Protein AF-A0A1J3J6G8-F1 (afdb_monomer_lite)

Structure (mmCIF, N/CA/C/O backbone):
data_AF-A0A1J3J6G8-F1
#
_entry.id   AF-A0A1J3J6G8-F1
#
loop_
_atom_site.group_PDB
_atom_site.id
_atom_site.type_symbol
_atom_site.label_atom_id
_atom_site.label_alt_id
_atom_site.label_comp_id
_atom_site.label_asym_id
_atom_site.label_entity_id
_atom_site.label_seq_id
_atom_site.pdbx_PDB_ins_code
_atom_site.Cartn_x
_atom_site.Cartn_y
_atom_site.Cartn_z
_atom_site.occupancy
_atom_site.B_iso_or_equiv
_atom_site.auth_seq_id
_atom_site.auth_comp_id
_atom_site.auth_asym_id
_atom_site.auth_atom_id
_atom_site.pdbx_PDB_model_num
ATOM 1 N N . ASP A 1 1 ? -36.275 -14.619 29.023 1.00 81.44 1 ASP A N 1
ATOM 2 C CA . ASP A 1 1 ? -34.904 -14.501 29.578 1.00 81.44 1 ASP A CA 1
ATOM 3 C C . ASP A 1 1 ? -34.797 -13.723 30.881 1.00 81.44 1 ASP A C 1
ATOM 5 O O . ASP A 1 1 ? -34.803 -14.381 31.907 1.00 81.44 1 ASP A O 1
ATOM 9 N N . PHE A 1 2 ? -34.733 -12.381 30.929 1.00 87.38 2 PHE A N 1
ATOM 10 C CA . PHE A 1 2 ? -34.465 -11.675 32.206 1.00 87.38 2 PHE A CA 1
ATOM 11 C C . PHE A 1 2 ? -35.509 -11.966 33.304 1.00 87.38 2 PHE A C 1
ATOM 13 O O . PHE A 1 2 ? -35.155 -12.332 34.421 1.00 87.38 2 PHE A O 1
ATOM 20 N N . LEU A 1 3 ? -36.804 -11.858 32.987 1.00 86.19 3 LEU A N 1
ATOM 21 C CA . LEU A 1 3 ? -37.879 -12.125 33.954 1.00 86.19 3 LEU A CA 1
ATOM 22 C C . LEU A 1 3 ? -37.950 -13.604 34.367 1.00 86.19 3 LEU A C 1
ATOM 24 O O . LEU A 1 3 ? -38.272 -13.895 35.514 1.00 86.19 3 LEU A O 1
ATOM 28 N N . ASP A 1 4 ? -37.598 -14.526 33.467 1.00 90.12 4 ASP A N 1
ATOM 29 C CA . ASP A 1 4 ? -37.577 -15.966 33.755 1.00 90.12 4 ASP A CA 1
ATOM 30 C C . ASP A 1 4 ? -36.415 -16.334 34.687 1.00 90.12 4 ASP A C 1
ATOM 32 O O . ASP A 1 4 ? -36.600 -17.078 35.654 1.00 90.12 4 ASP A O 1
ATOM 36 N N . ILE A 1 5 ? -35.233 -15.752 34.451 1.00 94.00 5 ILE A N 1
ATOM 37 C CA . ILE A 1 5 ? -34.037 -15.907 35.296 1.00 94.00 5 ILE A CA 1
ATOM 38 C C . ILE A 1 5 ? -34.308 -15.387 36.714 1.00 94.00 5 ILE A C 1
ATOM 40 O O . ILE A 1 5 ? -33.881 -15.994 37.697 1.00 94.00 5 ILE A O 1
ATOM 44 N N . PHE A 1 6 ? -35.075 -14.301 36.829 1.00 92.31 6 PHE A N 1
ATOM 45 C CA . PHE A 1 6 ? -35.452 -13.693 38.105 1.00 92.31 6 PHE A CA 1
ATOM 46 C C . PHE A 1 6 ? -36.895 -14.008 38.523 1.00 92.31 6 PHE A C 1
ATOM 48 O O . PHE A 1 6 ? -37.497 -13.266 39.298 1.00 92.31 6 PHE A O 1
ATOM 55 N N . SER A 1 7 ? -37.440 -15.143 38.080 1.00 94.06 7 SER A N 1
ATOM 56 C CA . SER A 1 7 ? -38.821 -15.577 38.364 1.00 94.06 7 SER A CA 1
ATOM 57 C C . SER A 1 7 ? -39.138 -15.760 39.853 1.00 94.06 7 SER A C 1
ATOM 59 O O . SER A 1 7 ? -40.301 -15.717 40.245 1.00 94.06 7 SER A O 1
ATOM 61 N N . LYS A 1 8 ? -38.113 -15.924 40.701 1.00 95.06 8 LYS A N 1
ATOM 62 C CA . LYS A 1 8 ? -38.255 -16.001 42.166 1.00 95.06 8 LYS A CA 1
ATOM 63 C C . LYS A 1 8 ? -38.547 -14.652 42.836 1.00 95.06 8 LYS A C 1
ATOM 65 O O . LYS A 1 8 ? -38.949 -14.642 43.994 1.00 95.06 8 LYS A O 1
ATOM 70 N N . PHE A 1 9 ? -38.319 -13.542 42.138 1.00 93.31 9 PHE A N 1
ATOM 71 C CA . PHE A 1 9 ? -38.565 -12.191 42.635 1.00 93.31 9 PHE A CA 1
ATOM 72 C C . PHE A 1 9 ? -39.977 -11.726 42.274 1.00 93.31 9 PHE A C 1
ATOM 74 O O . PHE A 1 9 ? -40.529 -12.102 41.241 1.00 93.31 9 PHE A O 1
ATOM 81 N N . SER A 1 10 ? -40.557 -10.865 43.106 1.00 94.94 10 SER A N 1
ATOM 82 C CA . SER A 1 10 ? -41.831 -10.214 42.806 1.00 94.94 10 SER A CA 1
ATOM 83 C C . SER A 1 10 ? -41.711 -9.286 41.593 1.00 94.94 10 SER A C 1
ATOM 85 O O . SER A 1 10 ? -40.635 -8.783 41.268 1.00 94.94 10 SER A O 1
ATOM 87 N N . GLY A 1 11 ? -42.833 -8.975 40.938 1.00 91.94 11 GLY A N 1
ATOM 88 C CA . GLY A 1 11 ? -42.822 -8.091 39.765 1.00 91.94 11 GLY A CA 1
ATOM 89 C C . GLY A 1 11 ? -42.249 -6.689 40.039 1.00 91.94 11 GLY A C 1
ATOM 90 O O . GLY A 1 11 ? -41.687 -6.065 39.139 1.00 91.94 11 GLY A O 1
ATOM 91 N N . ALA A 1 12 ? -42.351 -6.189 41.276 1.00 94.00 12 ALA A N 1
ATOM 92 C CA . ALA A 1 12 ? -41.743 -4.917 41.674 1.00 94.00 12 ALA A CA 1
ATOM 93 C C . ALA A 1 12 ? -40.212 -5.022 41.781 1.00 94.00 12 ALA A C 1
ATOM 95 O O . ALA A 1 12 ? -39.497 -4.158 41.269 1.00 94.00 12 ALA A O 1
ATOM 96 N N . GLU A 1 13 ? -39.708 -6.102 42.381 1.00 95.31 13 GLU A N 1
ATOM 97 C CA . GLU A 1 13 ? -38.273 -6.384 42.480 1.00 95.31 13 GLU A CA 1
ATOM 98 C C . GLU A 1 13 ? -37.661 -6.642 41.102 1.00 95.31 13 GLU A C 1
ATOM 100 O O . GLU A 1 13 ? -36.614 -6.084 40.791 1.00 95.31 13 GLU A O 1
ATOM 105 N N . GLN A 1 14 ? -38.342 -7.394 40.233 1.00 94.88 14 GLN A N 1
ATOM 106 C CA . GLN A 1 14 ? -37.900 -7.633 38.856 1.00 94.88 14 GLN A CA 1
ATOM 107 C C . GLN A 1 14 ? -37.755 -6.329 38.061 1.00 94.88 14 GLN A C 1
ATOM 109 O O . GLN A 1 14 ? -36.768 -6.153 37.346 1.00 94.88 14 GLN A O 1
ATOM 114 N N . LYS A 1 15 ? -38.695 -5.382 38.206 1.00 93.25 15 LYS A N 1
ATOM 115 C CA . LYS A 1 15 ? -38.595 -4.056 37.570 1.00 93.25 15 LYS A CA 1
ATOM 116 C C . LYS A 1 15 ? -37.401 -3.259 38.085 1.00 93.25 15 LYS A C 1
ATOM 118 O O . LYS A 1 15 ? -36.697 -2.638 37.289 1.00 93.25 15 LYS A O 1
ATOM 123 N N . LEU A 1 16 ? -37.167 -3.272 39.399 1.00 95.44 16 LEU A N 1
ATOM 124 C CA . LEU A 1 16 ? -36.011 -2.603 39.991 1.00 95.44 16 LEU A CA 1
ATOM 125 C C . LEU A 1 16 ? -34.704 -3.224 39.482 1.00 95.44 16 LEU A C 1
ATOM 127 O O . LEU A 1 16 ? -33.804 -2.497 39.065 1.00 95.44 16 LEU A O 1
ATOM 131 N N . LEU A 1 17 ? -34.633 -4.556 39.451 1.00 95.44 17 LEU A N 1
ATOM 132 C CA . LEU A 1 17 ? -33.472 -5.303 38.981 1.00 95.44 17 LEU A CA 1
ATOM 133 C C . LEU A 1 17 ? -33.187 -5.034 37.502 1.00 95.44 17 LEU A C 1
ATOM 135 O O . LEU A 1 17 ? -32.038 -4.829 37.132 1.00 95.44 17 LEU A O 1
ATOM 139 N N . TYR A 1 18 ? -34.224 -4.978 36.664 1.00 94.81 18 TYR A N 1
ATOM 140 C CA . TYR A 1 18 ? -34.084 -4.677 35.240 1.00 94.81 18 TYR A CA 1
ATOM 141 C C . TYR A 1 18 ? -33.546 -3.264 35.005 1.00 94.81 18 TYR A C 1
ATOM 143 O O . TYR A 1 18 ? -32.665 -3.059 34.168 1.00 94.81 18 TYR A O 1
ATOM 151 N N . ARG A 1 19 ? -34.023 -2.283 35.781 1.00 95.56 19 ARG A N 1
ATOM 152 C CA . ARG A 1 19 ? -33.489 -0.917 35.735 1.00 95.56 19 ARG A CA 1
ATOM 153 C C . ARG A 1 19 ? -32.013 -0.887 36.132 1.00 95.56 19 ARG A C 1
ATOM 155 O O . ARG A 1 19 ? -31.224 -0.221 35.472 1.00 95.56 19 ARG A O 1
ATOM 162 N N . LEU A 1 20 ? -31.648 -1.619 37.183 1.00 96.12 20 LEU A N 1
ATOM 163 C CA . LEU A 1 20 ? -30.273 -1.693 37.673 1.00 96.12 20 LEU A CA 1
ATOM 164 C C . LEU A 1 20 ? -29.354 -2.381 36.656 1.00 96.12 20 LEU A C 1
ATOM 166 O O . LEU A 1 20 ? -28.293 -1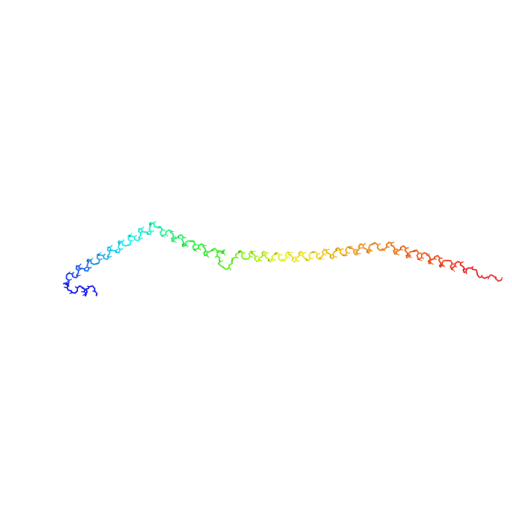.858 36.341 1.00 96.12 20 LEU A O 1
ATOM 170 N N . TYR A 1 21 ? -29.803 -3.497 36.082 1.00 94.88 21 TYR A N 1
ATOM 171 C CA . TYR A 1 21 ? -29.123 -4.195 34.994 1.00 94.88 21 TYR A CA 1
ATOM 172 C C . TYR A 1 21 ? -28.886 -3.269 33.801 1.00 94.88 21 TYR A C 1
ATOM 174 O O . TYR A 1 21 ? -27.754 -3.126 33.354 1.00 94.88 21 TYR A O 1
ATOM 182 N N . THR A 1 22 ? -29.928 -2.577 33.340 1.00 95.69 22 THR A N 1
ATOM 183 C CA . THR A 1 22 ? -29.816 -1.634 32.220 1.00 95.69 22 THR A CA 1
ATOM 184 C C . THR A 1 22 ? -28.806 -0.532 32.532 1.00 95.69 22 THR A C 1
ATOM 186 O O . THR A 1 22 ? -27.964 -0.224 31.697 1.00 95.69 22 THR A O 1
ATOM 189 N N . GLN A 1 23 ? -28.832 0.016 33.750 1.00 97.50 23 GLN A N 1
ATOM 190 C CA . GLN A 1 23 ? -27.866 1.029 34.172 1.00 97.50 23 GLN A CA 1
ATOM 191 C C . GLN A 1 23 ? -26.427 0.503 34.148 1.00 97.50 23 GLN A C 1
ATOM 193 O O . GLN A 1 23 ? -25.529 1.205 33.693 1.00 97.50 23 GLN A O 1
ATOM 198 N N . VAL A 1 24 ? -26.202 -0.723 34.627 1.00 97.19 24 VAL A N 1
ATOM 199 C CA . VAL A 1 24 ? -24.878 -1.359 34.605 1.00 97.19 24 VAL A CA 1
ATOM 200 C C . VAL A 1 24 ? -24.397 -1.548 33.172 1.00 97.19 24 VAL A C 1
ATOM 202 O O . VAL A 1 24 ? -23.259 -1.202 32.875 1.00 97.19 24 VAL A O 1
ATOM 205 N N . ILE A 1 25 ? -25.258 -2.045 32.283 1.00 97.19 25 ILE A N 1
ATOM 206 C CA . ILE A 1 25 ? -24.921 -2.256 30.872 1.00 97.19 25 ILE A CA 1
ATOM 207 C C . ILE A 1 25 ? -24.566 -0.934 30.189 1.00 97.19 25 ILE A C 1
ATOM 209 O O . ILE A 1 25 ? -23.527 -0.853 29.544 1.00 97.19 25 ILE A O 1
ATOM 213 N N . VAL A 1 26 ? -25.374 0.112 30.379 1.00 97.81 26 VAL A N 1
ATOM 214 C CA . VAL A 1 26 ? -25.099 1.442 29.809 1.00 97.81 26 VAL A CA 1
ATOM 215 C C . VAL A 1 26 ? -23.768 1.994 30.317 1.00 97.81 26 VAL A C 1
ATOM 217 O O . VAL A 1 26 ? -22.948 2.434 29.519 1.00 97.81 26 VAL A O 1
ATOM 220 N N . ASN A 1 27 ? -23.515 1.924 31.626 1.00 97.81 27 ASN A N 1
ATOM 221 C CA . ASN A 1 27 ? -22.266 2.423 32.201 1.00 97.81 27 ASN A CA 1
ATOM 222 C C . ASN A 1 27 ? -21.043 1.633 31.706 1.00 97.81 27 ASN A C 1
ATOM 224 O O . ASN A 1 27 ? -19.989 2.221 31.474 1.00 97.81 27 ASN A O 1
ATOM 228 N N . LEU A 1 28 ? -21.176 0.312 31.554 1.00 98.06 28 LEU A N 1
ATOM 229 C CA . LEU A 1 28 ? -20.111 -0.545 31.039 1.00 98.06 28 LEU A CA 1
ATOM 230 C C . LEU A 1 28 ? -19.790 -0.208 29.580 1.00 98.06 28 LEU A C 1
ATOM 232 O O . LEU A 1 28 ? -18.618 -0.070 29.247 1.00 98.06 28 LEU A O 1
ATOM 236 N N . HIS A 1 29 ? -20.815 -0.043 28.736 1.00 97.94 29 HIS A N 1
ATOM 237 C CA . HIS A 1 29 ? -20.631 0.367 27.344 1.00 97.94 29 HIS A CA 1
ATOM 238 C C . HIS A 1 29 ? -19.944 1.722 27.246 1.00 97.94 29 HIS A C 1
ATOM 240 O O . HIS A 1 29 ? -18.948 1.823 26.541 1.00 97.94 29 HIS A O 1
ATOM 246 N N . GLN A 1 30 ? -20.406 2.713 28.013 1.00 98.06 30 GLN A N 1
ATOM 247 C CA . GLN A 1 30 ? -19.781 4.034 28.020 1.00 98.06 30 GLN A CA 1
ATOM 248 C C . GLN A 1 30 ? -18.311 3.960 28.438 1.00 98.06 30 GLN A C 1
ATOM 250 O O . GLN A 1 30 ? -17.457 4.544 27.791 1.00 98.06 30 GLN A O 1
ATOM 255 N N . THR A 1 31 ? -18.003 3.197 29.490 1.00 98.06 31 THR A N 1
ATOM 256 C CA . THR A 1 31 ? -16.621 3.061 29.977 1.00 98.06 31 THR A CA 1
ATOM 257 C C . THR A 1 31 ? -15.721 2.407 28.927 1.00 98.06 31 THR A C 1
ATOM 259 O O . THR A 1 31 ? -14.582 2.826 28.750 1.00 98.06 31 THR A O 1
ATOM 262 N N . LEU A 1 32 ? -16.228 1.387 28.229 1.00 98.12 32 LEU A N 1
ATOM 263 C CA . LEU A 1 32 ? -15.490 0.703 27.171 1.00 98.12 32 LEU A CA 1
ATOM 264 C C . LEU A 1 32 ? -15.260 1.625 25.969 1.00 98.12 32 LEU A C 1
ATOM 266 O O . LEU A 1 32 ? -14.150 1.658 25.449 1.00 98.12 32 LEU A O 1
ATOM 270 N N . GLU A 1 33 ? -16.284 2.368 25.543 1.00 98.25 33 GLU A N 1
ATOM 271 C CA . GLU A 1 33 ? -16.168 3.361 24.468 1.00 98.25 33 GLU A CA 1
ATOM 272 C C . GLU A 1 33 ? -15.148 4.445 24.826 1.00 98.25 33 GLU A C 1
ATOM 274 O O . GLU A 1 33 ? -14.246 4.704 24.035 1.00 98.25 33 GLU A O 1
ATOM 279 N N . ASP A 1 34 ? -15.214 4.997 26.040 1.00 98.31 34 ASP A N 1
ATOM 280 C CA . ASP A 1 34 ? -14.281 6.025 26.507 1.00 98.31 34 ASP A CA 1
ATOM 281 C C . ASP A 1 34 ? -12.826 5.511 26.531 1.00 98.31 34 ASP A C 1
ATOM 283 O O . ASP A 1 34 ? -11.904 6.217 26.119 1.00 98.31 34 ASP A O 1
ATOM 287 N N . GLU A 1 35 ? -12.598 4.275 26.996 1.00 98.19 35 GLU A N 1
ATOM 288 C CA . GLU A 1 35 ? -11.264 3.657 27.027 1.00 98.19 35 GLU A CA 1
ATOM 289 C C . GLU A 1 35 ? -10.743 3.348 25.615 1.00 98.19 35 GLU A C 1
ATOM 291 O O . GLU A 1 35 ? -9.570 3.592 25.316 1.00 98.19 35 GLU A O 1
ATOM 296 N N . PHE A 1 36 ? -11.610 2.853 24.730 1.00 98.12 36 PHE A N 1
ATOM 297 C CA . PHE A 1 36 ? -11.265 2.589 23.336 1.00 98.12 36 PHE A CA 1
ATOM 298 C C . PHE A 1 36 ? -10.913 3.877 22.585 1.00 98.12 36 PHE A C 1
ATOM 300 O O . PHE A 1 36 ? -9.891 3.925 21.895 1.00 98.12 36 PHE A O 1
ATOM 307 N N . ASP A 1 37 ? -11.710 4.933 22.751 1.00 98.00 37 ASP A N 1
ATOM 308 C CA . ASP A 1 37 ? -11.457 6.238 22.144 1.00 98.00 37 ASP A CA 1
ATOM 309 C C . ASP A 1 37 ? -10.156 6.850 22.670 1.00 98.00 37 ASP A C 1
ATOM 311 O O . ASP A 1 37 ? -9.363 7.375 21.883 1.00 98.00 37 ASP A O 1
ATOM 315 N N . ALA A 1 38 ? -9.885 6.733 23.974 1.00 98.38 38 ALA A N 1
ATOM 316 C CA . ALA A 1 38 ? -8.628 7.186 24.563 1.00 98.38 38 ALA A CA 1
ATOM 317 C C . ALA A 1 38 ? -7.417 6.470 23.941 1.00 98.38 38 ALA A C 1
ATOM 319 O O . ALA A 1 38 ? -6.452 7.133 23.558 1.00 98.38 38 ALA A O 1
ATOM 320 N N . GLN A 1 39 ? -7.483 5.145 23.759 1.00 98.06 39 GLN A N 1
ATOM 321 C CA . GLN A 1 39 ? -6.425 4.398 23.071 1.00 98.06 39 GLN A CA 1
ATOM 322 C C . GLN A 1 39 ? -6.298 4.813 21.601 1.00 98.06 39 GLN A C 1
ATOM 324 O O . GLN A 1 39 ? -5.191 5.036 21.112 1.00 98.06 39 GLN A O 1
ATOM 329 N N . CYS A 1 40 ? -7.412 4.970 20.883 1.00 98.31 40 CYS A N 1
ATOM 330 C CA . CYS A 1 40 ? -7.383 5.403 19.487 1.00 98.31 40 CYS A CA 1
ATOM 331 C C . CYS A 1 40 ? -6.733 6.783 19.323 1.00 98.31 40 CYS A C 1
ATOM 333 O O . CYS A 1 40 ? -5.997 7.004 18.357 1.00 98.31 40 CYS A O 1
ATOM 335 N N . GLN A 1 41 ? -6.965 7.695 20.271 1.00 97.75 41 GLN A N 1
ATOM 336 C CA . GLN A 1 41 ? -6.322 9.007 20.312 1.00 97.75 41 GLN A CA 1
ATOM 337 C C . GLN A 1 41 ? -4.836 8.912 20.682 1.00 97.75 41 GLN A C 1
ATOM 339 O O . GLN A 1 41 ? -4.013 9.530 20.005 1.00 97.75 41 GLN A O 1
ATOM 344 N N . GLU A 1 42 ? -4.480 8.125 21.703 1.00 98.06 42 GLU A N 1
ATOM 345 C CA . GLU A 1 42 ? -3.092 7.911 22.142 1.00 98.06 42 GLU A CA 1
ATOM 346 C C . GLU A 1 42 ? -2.220 7.369 21.003 1.00 98.06 42 GLU A C 1
ATOM 348 O O . GLU A 1 42 ? -1.135 7.889 20.738 1.00 98.06 42 GLU A O 1
ATOM 353 N N . PHE A 1 43 ? -2.723 6.368 20.281 1.00 97.19 43 PHE A N 1
ATOM 354 C CA . PHE A 1 43 ? -2.014 5.741 19.167 1.00 97.19 43 PHE A CA 1
ATOM 355 C C . PHE A 1 43 ? -2.228 6.445 17.824 1.00 97.19 43 PHE A C 1
ATOM 357 O O . PHE A 1 43 ? -1.712 5.977 16.811 1.00 97.19 43 PHE A O 1
ATOM 364 N N . GLN A 1 44 ? -2.972 7.554 17.798 1.00 97.81 44 GLN A N 1
ATOM 365 C CA . GLN A 1 44 ? -3.325 8.288 16.579 1.00 97.81 44 GLN A CA 1
ATOM 366 C C . GLN A 1 44 ? -3.855 7.379 15.460 1.00 97.81 44 GLN A C 1
ATOM 368 O O . GLN A 1 44 ? -3.499 7.529 14.290 1.00 97.81 44 GLN A O 1
ATOM 373 N N . VAL A 1 45 ? -4.728 6.434 15.818 1.00 98.19 45 VAL A N 1
ATOM 374 C CA . VAL A 1 45 ? -5.262 5.427 14.891 1.00 98.19 45 VAL A CA 1
ATOM 375 C C . VAL A 1 45 ? -5.958 6.090 13.705 1.00 98.19 45 VAL A C 1
ATOM 377 O O . VAL A 1 45 ? -5.688 5.710 12.573 1.00 98.19 45 VAL A O 1
ATOM 380 N N . GLY A 1 46 ? -6.781 7.119 13.947 1.00 97.81 46 GLY A N 1
ATOM 381 C CA . GLY A 1 46 ? -7.460 7.877 12.887 1.00 97.81 46 GLY A CA 1
ATOM 382 C C . GLY A 1 46 ? -6.483 8.456 11.854 1.00 97.81 46 GLY A C 1
ATOM 383 O O . GLY A 1 46 ? -6.491 8.000 10.716 1.00 97.81 46 GLY A O 1
ATOM 384 N N . PRO A 1 47 ? -5.566 9.363 12.247 1.00 98.00 47 PRO A N 1
ATOM 385 C CA . PRO A 1 47 ? -4.575 9.927 11.328 1.00 98.00 47 PRO A CA 1
ATOM 386 C C . PRO A 1 47 ? -3.710 8.890 10.600 1.00 98.00 47 PRO A C 1
ATOM 388 O O . PRO A 1 47 ? -3.341 9.095 9.444 1.00 98.00 47 PRO A O 1
ATOM 391 N N . ILE A 1 48 ? -3.361 7.779 11.262 1.00 98.31 48 ILE A N 1
ATOM 392 C CA . ILE A 1 48 ? -2.607 6.692 10.626 1.00 98.31 48 ILE A CA 1
ATOM 393 C C . ILE A 1 48 ? -3.455 6.014 9.550 1.00 98.31 48 ILE A C 1
ATOM 395 O O . ILE A 1 48 ? -2.954 5.800 8.448 1.00 98.31 48 ILE A O 1
ATOM 399 N N . LEU A 1 49 ? -4.715 5.687 9.844 1.00 98.38 49 LEU A N 1
ATOM 400 C CA . LEU A 1 49 ? -5.621 5.073 8.875 1.00 98.38 49 LEU A CA 1
ATOM 401 C C . LEU A 1 49 ? -5.899 6.011 7.697 1.00 98.38 49 LEU A C 1
ATOM 403 O O . LEU A 1 49 ? -5.771 5.563 6.561 1.00 98.38 49 LEU A O 1
ATOM 407 N N . ASP A 1 50 ? -6.132 7.302 7.947 1.00 98.25 50 ASP A N 1
ATOM 408 C CA . ASP A 1 50 ? -6.280 8.321 6.898 1.00 98.25 50 ASP A CA 1
ATOM 409 C C . ASP A 1 50 ? -5.036 8.364 5.997 1.00 98.25 50 ASP A C 1
ATOM 411 O O . ASP A 1 50 ? -5.120 8.451 4.770 1.00 98.25 50 ASP A O 1
ATOM 415 N N . LYS A 1 51 ? -3.840 8.268 6.597 1.00 97.88 51 LYS A N 1
ATOM 416 C CA . LYS A 1 51 ? -2.591 8.271 5.833 1.00 97.88 51 LYS A CA 1
ATOM 417 C C . LYS A 1 51 ? -2.406 6.994 5.021 1.00 97.88 51 LYS A C 1
ATOM 419 O O . LYS A 1 51 ? -1.907 7.064 3.900 1.00 97.88 51 LYS A O 1
ATOM 424 N N . VAL A 1 52 ? -2.767 5.842 5.581 1.00 97.81 52 VAL A N 1
ATOM 425 C CA . VAL A 1 52 ? -2.729 4.559 4.871 1.00 97.81 52 VAL A CA 1
ATOM 426 C C . VAL A 1 52 ? -3.693 4.587 3.689 1.00 97.81 52 VAL A C 1
ATOM 428 O O . VAL A 1 52 ? -3.286 4.212 2.594 1.00 97.81 52 VAL A O 1
ATOM 431 N N . GLU A 1 53 ? -4.917 5.078 3.879 1.00 97.31 53 GLU A N 1
ATOM 432 C CA . GLU A 1 53 ? -5.905 5.238 2.810 1.00 97.31 53 GLU A CA 1
ATOM 433 C C . GLU A 1 53 ? -5.363 6.132 1.689 1.00 97.31 53 GLU A C 1
ATOM 435 O O . GLU A 1 53 ? -5.301 5.694 0.540 1.00 97.31 53 GLU A O 1
ATOM 440 N N . GLN A 1 54 ? -4.825 7.310 2.029 1.00 97.31 54 GLN A N 1
ATOM 441 C CA . GLN A 1 54 ? -4.190 8.203 1.057 1.00 97.31 54 GLN A CA 1
ATOM 442 C C . GLN A 1 54 ? -3.064 7.507 0.272 1.00 97.31 54 GLN A C 1
ATOM 444 O O . GLN A 1 54 ? -2.984 7.634 -0.947 1.00 97.31 54 GLN A O 1
ATOM 449 N N . LEU A 1 55 ? -2.172 6.783 0.954 1.00 94.94 55 LEU A N 1
ATOM 450 C CA . LEU A 1 55 ? -1.049 6.105 0.301 1.00 94.94 55 LEU A CA 1
ATOM 451 C C . LEU A 1 55 ? -1.519 4.991 -0.639 1.00 94.94 55 LEU A C 1
ATOM 453 O O . LEU A 1 55 ? -0.931 4.808 -1.702 1.00 94.94 55 LEU A O 1
ATOM 457 N N . VAL A 1 56 ? -2.563 4.252 -0.259 1.00 93.06 56 VAL A N 1
ATOM 458 C CA . VAL A 1 56 ? -3.157 3.207 -1.104 1.00 93.06 56 VAL A CA 1
ATOM 459 C C . VAL A 1 56 ? -3.802 3.821 -2.345 1.00 93.06 56 VAL A C 1
ATOM 461 O O . VAL A 1 56 ? -3.608 3.310 -3.449 1.00 93.06 56 VAL A O 1
ATOM 464 N N . GLU A 1 57 ? -4.519 4.934 -2.196 1.00 93.50 57 GLU A N 1
ATOM 465 C CA . GLU A 1 57 ? -5.088 5.668 -3.328 1.00 93.50 57 GLU A CA 1
ATOM 466 C C . GLU A 1 57 ? -3.997 6.193 -4.270 1.00 93.50 57 GLU A C 1
ATOM 468 O O . GLU A 1 57 ? -4.044 5.920 -5.470 1.00 93.50 57 GLU A O 1
ATOM 473 N N . GLU A 1 58 ? -2.979 6.879 -3.742 1.00 91.50 58 GLU A N 1
ATOM 474 C CA . GLU A 1 58 ? -1.840 7.386 -4.521 1.00 91.50 58 GLU A CA 1
ATOM 475 C C . GLU A 1 58 ? -1.132 6.258 -5.281 1.00 91.50 58 GLU A C 1
ATOM 477 O O . GLU A 1 58 ? -0.863 6.377 -6.476 1.00 91.50 58 GLU A O 1
ATOM 482 N N . GLN A 1 59 ? -0.889 5.136 -4.604 1.00 86.94 59 GLN A N 1
ATOM 483 C CA . GLN A 1 59 ? -0.272 3.952 -5.189 1.00 86.94 59 GLN A CA 1
ATOM 484 C C . GLN A 1 59 ? -1.125 3.348 -6.311 1.00 86.94 59 GLN A C 1
ATOM 486 O O . GLN A 1 59 ? -0.585 2.929 -7.330 1.00 86.94 59 GLN A O 1
ATOM 491 N N . SER A 1 60 ? -2.451 3.324 -6.159 1.00 84.56 60 SER A N 1
ATOM 492 C CA . SER A 1 60 ? -3.357 2.803 -7.191 1.00 84.56 60 SER A CA 1
ATOM 493 C C . SER A 1 60 ? -3.353 3.636 -8.479 1.00 84.56 60 SER A C 1
ATOM 495 O O . SER A 1 60 ? -3.664 3.120 -9.555 1.00 84.56 60 SER A O 1
ATOM 497 N N . LEU A 1 61 ? -2.993 4.918 -8.372 1.00 86.19 61 LEU A N 1
ATOM 498 C CA . LEU A 1 61 ? -2.892 5.850 -9.490 1.00 86.19 61 LEU A CA 1
ATOM 499 C C . LEU A 1 61 ? -1.491 5.888 -10.112 1.00 86.19 61 LEU A C 1
ATOM 501 O O . LEU A 1 61 ? -1.348 6.440 -11.204 1.00 86.19 61 LEU A O 1
ATOM 505 N N . ASP A 1 62 ? -0.473 5.327 -9.453 1.00 81.44 62 ASP A N 1
ATOM 506 C CA . ASP A 1 62 ? 0.898 5.310 -9.957 1.00 81.44 62 ASP A CA 1
ATOM 507 C C . ASP A 1 62 ? 1.040 4.296 -11.113 1.00 81.44 62 ASP A C 1
ATOM 509 O O . ASP A 1 62 ? 1.010 3.082 -10.893 1.00 81.44 62 ASP A O 1
ATOM 513 N N . PRO A 1 63 ? 1.256 4.754 -12.363 1.00 71.94 63 PRO A N 1
ATOM 514 C CA . PRO A 1 63 ? 1.398 3.869 -13.518 1.00 71.94 63 PRO A CA 1
ATOM 515 C C . PRO A 1 63 ? 2.653 2.989 -13.456 1.00 71.94 63 PRO A C 1
ATOM 517 O O . PRO A 1 63 ? 2.749 2.004 -14.190 1.00 71.94 63 PRO A O 1
ATOM 520 N N . LEU A 1 64 ? 3.639 3.371 -12.636 1.00 71.25 64 LEU A N 1
ATOM 521 C CA . LEU A 1 64 ? 4.874 2.620 -12.414 1.00 71.25 64 LEU A CA 1
ATOM 522 C C . LEU A 1 64 ? 4.702 1.565 -11.320 1.00 71.25 64 LEU A C 1
ATOM 524 O O . LEU A 1 64 ? 5.446 0.583 -11.294 1.00 71.25 64 LEU A O 1
ATOM 528 N N . PHE A 1 65 ? 3.696 1.729 -10.462 1.00 68.88 65 PHE A N 1
ATOM 529 C CA . PHE A 1 65 ? 3.328 0.775 -9.431 1.00 68.88 65 PHE A CA 1
ATOM 530 C C . PHE A 1 65 ? 2.412 -0.306 -10.017 1.00 68.88 65 PHE A C 1
ATOM 532 O O . PHE A 1 65 ? 1.227 -0.418 -9.719 1.00 68.88 65 PHE A O 1
ATOM 539 N N . SER A 1 66 ? 2.960 -1.124 -10.914 1.00 64.00 66 SER A N 1
ATOM 540 C CA . 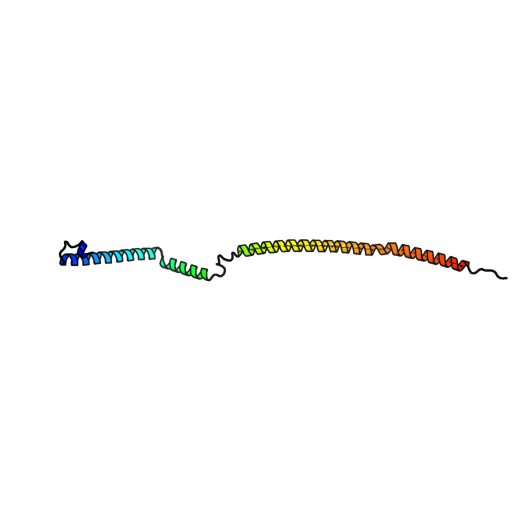SER A 1 66 ? 2.295 -2.353 -11.340 1.00 64.00 66 SER A CA 1
ATOM 541 C C . SER A 1 66 ? 3.231 -3.537 -11.141 1.00 64.00 66 SER A C 1
ATOM 543 O O . SER A 1 66 ? 4.328 -3.562 -11.699 1.00 64.00 66 SER A O 1
ATOM 545 N N . ASP A 1 67 ? 2.752 -4.576 -10.452 1.00 61.25 67 ASP A N 1
ATOM 546 C CA . ASP A 1 67 ? 3.396 -5.903 -10.409 1.00 61.25 67 ASP A CA 1
ATOM 547 C C . ASP A 1 67 ? 3.602 -6.508 -11.813 1.00 61.25 67 ASP A C 1
ATOM 549 O O . ASP A 1 67 ? 4.301 -7.504 -11.989 1.00 61.25 67 ASP A O 1
ATOM 553 N N . LYS A 1 68 ? 2.966 -5.930 -12.840 1.00 58.28 68 LYS A N 1
ATOM 554 C CA . LYS A 1 68 ? 2.934 -6.451 -14.208 1.00 58.28 68 LYS A CA 1
ATOM 555 C C . LYS A 1 68 ? 4.138 -6.081 -15.058 1.00 58.28 68 LYS A C 1
ATOM 557 O O . LYS A 1 68 ? 4.346 -6.735 -16.077 1.00 58.28 68 LYS A O 1
ATOM 562 N N . THR A 1 69 ? 4.907 -5.059 -14.690 1.00 61.19 69 THR A N 1
ATOM 563 C CA . THR A 1 69 ? 6.017 -4.615 -15.535 1.00 61.19 69 THR A CA 1
ATOM 564 C C . THR A 1 69 ? 7.186 -4.165 -14.682 1.00 61.19 69 THR A C 1
ATOM 566 O O . THR A 1 69 ? 7.375 -2.976 -14.441 1.00 61.19 69 THR A O 1
ATOM 569 N N . ASN A 1 70 ? 7.991 -5.124 -14.226 1.00 72.06 70 ASN A N 1
ATOM 570 C CA . ASN A 1 70 ? 9.272 -4.819 -13.613 1.00 72.06 70 ASN A CA 1
ATOM 571 C C . ASN A 1 70 ? 10.149 -4.104 -14.653 1.00 72.06 70 ASN A C 1
ATOM 573 O O . ASN A 1 70 ? 10.742 -4.720 -15.539 1.00 72.06 70 ASN A O 1
ATOM 577 N N . VAL A 1 71 ? 10.199 -2.775 -14.568 1.00 73.88 71 VAL A N 1
ATOM 578 C CA . VAL A 1 71 ? 10.985 -1.911 -15.460 1.00 73.88 71 VAL A CA 1
ATOM 579 C C . VAL A 1 71 ? 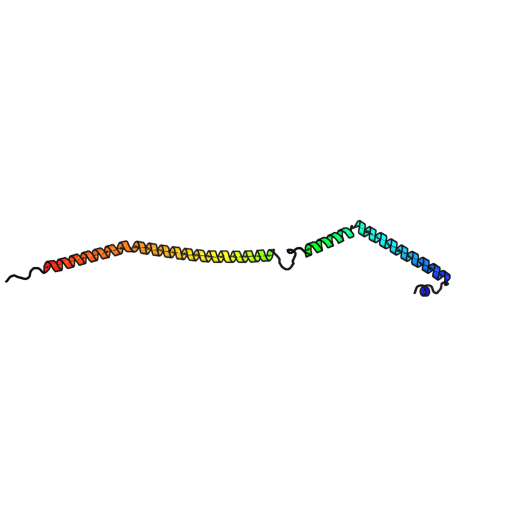12.454 -2.349 -15.484 1.00 73.88 71 VAL A C 1
ATOM 581 O O . VAL A 1 71 ? 13.119 -2.210 -16.511 1.00 73.88 71 VAL A O 1
ATOM 584 N N . MET A 1 72 ? 12.943 -2.941 -14.388 1.00 79.25 72 MET A N 1
ATOM 585 C CA . MET A 1 72 ? 14.284 -3.512 -14.297 1.00 79.25 72 MET A CA 1
ATOM 586 C C . MET A 1 72 ? 14.476 -4.701 -15.246 1.00 79.25 72 MET A C 1
ATOM 588 O O . MET A 1 72 ? 15.516 -4.787 -15.898 1.00 79.25 72 MET A O 1
ATOM 592 N N . ASP A 1 73 ? 13.477 -5.577 -15.371 1.00 81.38 73 ASP A N 1
ATOM 593 C CA . ASP A 1 73 ? 13.533 -6.751 -16.250 1.00 81.38 73 ASP A CA 1
ATOM 594 C C . ASP A 1 73 ? 13.497 -6.321 -17.720 1.00 81.38 73 ASP A C 1
ATOM 596 O O . ASP A 1 73 ? 14.321 -6.765 -18.517 1.00 81.38 73 ASP A O 1
ATOM 600 N N . ILE A 1 74 ? 12.644 -5.348 -18.067 1.00 83.50 74 ILE A N 1
ATOM 601 C CA . ILE A 1 74 ? 12.639 -4.752 -19.415 1.00 83.50 74 ILE A CA 1
ATOM 602 C C . ILE A 1 74 ? 13.994 -4.113 -19.736 1.00 83.50 74 ILE A C 1
ATOM 604 O O . ILE A 1 74 ? 14.522 -4.280 -20.839 1.00 83.50 74 ILE A O 1
ATOM 608 N N . ALA A 1 75 ? 14.572 -3.370 -18.789 1.00 86.62 75 ALA A N 1
ATOM 609 C CA . ALA A 1 75 ? 15.875 -2.744 -18.975 1.00 86.62 75 ALA A CA 1
ATOM 610 C C . ALA A 1 75 ? 16.989 -3.791 -19.145 1.00 86.62 75 ALA A C 1
ATOM 612 O O . ALA A 1 75 ? 17.893 -3.606 -19.970 1.00 86.62 75 ALA A O 1
ATOM 613 N N . TYR A 1 76 ? 16.915 -4.896 -18.403 1.00 90.44 76 TYR A N 1
ATOM 614 C CA . TYR A 1 76 ? 17.846 -6.013 -18.510 1.00 90.44 76 TYR A CA 1
ATOM 615 C C . TYR A 1 76 ? 17.750 -6.697 -19.878 1.00 90.44 76 TYR A C 1
ATOM 617 O O . TYR A 1 76 ? 18.757 -6.776 -20.589 1.00 90.44 76 TYR A O 1
ATOM 625 N N . ASP A 1 77 ? 16.549 -7.089 -20.301 1.00 91.56 77 ASP A N 1
ATOM 626 C CA . ASP A 1 77 ? 16.307 -7.733 -21.596 1.00 91.56 77 ASP A CA 1
ATOM 627 C C . ASP A 1 77 ? 16.753 -6.843 -22.761 1.00 91.56 77 ASP A C 1
ATOM 629 O O . ASP A 1 77 ? 17.457 -7.289 -23.674 1.00 91.56 77 ASP A O 1
ATOM 633 N N . LEU A 1 78 ? 16.434 -5.545 -22.697 1.00 94.94 78 LEU A N 1
ATOM 634 C CA . LEU A 1 78 ? 16.874 -4.567 -23.689 1.00 94.94 78 LEU A CA 1
ATOM 635 C C . LEU A 1 78 ? 18.404 -4.459 -23.745 1.00 94.94 78 LEU A C 1
ATOM 637 O O . LEU A 1 78 ? 18.982 -4.328 -24.828 1.00 94.94 78 LEU A O 1
ATOM 641 N N . THR A 1 79 ? 19.073 -4.519 -22.594 1.00 96.50 79 THR A N 1
ATOM 642 C CA . THR A 1 79 ? 20.538 -4.472 -22.510 1.00 96.50 79 THR A CA 1
ATOM 643 C C . THR A 1 79 ? 21.168 -5.705 -23.154 1.00 96.50 79 THR A C 1
ATOM 645 O O . THR A 1 79 ? 22.115 -5.574 -23.937 1.00 96.50 79 THR A O 1
ATOM 648 N N . ILE A 1 80 ? 20.625 -6.895 -22.885 1.00 97.06 80 ILE A N 1
ATOM 649 C CA . ILE A 1 80 ? 21.083 -8.148 -23.496 1.00 97.06 80 ILE A CA 1
ATOM 650 C C . ILE A 1 80 ? 20.886 -8.114 -25.016 1.00 97.06 80 ILE A C 1
ATOM 652 O O . ILE A 1 80 ? 21.833 -8.390 -25.762 1.00 97.06 80 ILE A O 1
ATOM 656 N N . ALA A 1 81 ? 19.706 -7.699 -25.483 1.00 97.00 81 ALA A N 1
ATOM 657 C CA . ALA A 1 81 ? 19.402 -7.588 -26.906 1.00 97.00 81 ALA A CA 1
ATOM 658 C C . ALA A 1 81 ? 20.352 -6.613 -27.622 1.00 97.00 81 ALA A C 1
ATOM 660 O O . ALA A 1 81 ? 20.948 -6.960 -28.646 1.00 97.00 81 ALA A O 1
ATOM 661 N N . LYS A 1 82 ? 20.578 -5.420 -27.052 1.00 97.56 82 LYS A N 1
ATOM 662 C CA . LYS A 1 82 ? 21.515 -4.432 -27.614 1.00 97.56 82 LYS A CA 1
ATOM 663 C C . LYS A 1 82 ? 22.944 -4.961 -27.675 1.00 97.56 82 LYS A C 1
ATOM 665 O O . LYS A 1 82 ? 23.617 -4.770 -28.686 1.00 97.56 82 LYS A O 1
ATOM 670 N N . LYS A 1 83 ? 23.416 -5.640 -26.626 1.00 98.12 83 LYS A N 1
ATOM 671 C CA . LYS A 1 83 ? 24.765 -6.221 -26.601 1.00 98.12 83 LYS A CA 1
ATOM 672 C C . LYS A 1 83 ? 24.944 -7.275 -27.695 1.00 98.12 83 LYS A C 1
ATOM 674 O O . LYS A 1 83 ? 25.974 -7.273 -28.369 1.00 98.12 83 LYS A O 1
ATOM 679 N N . SER A 1 84 ? 23.947 -8.137 -27.889 1.00 97.50 84 SER A N 1
ATOM 680 C CA . SER A 1 84 ? 23.963 -9.153 -28.945 1.00 97.50 84 SER A CA 1
ATOM 681 C C . SER A 1 84 ? 24.010 -8.522 -30.341 1.00 97.50 84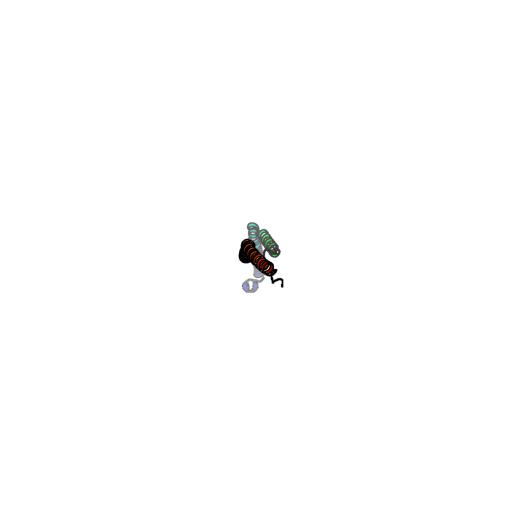 SER A C 1
ATOM 683 O O . SER A 1 84 ? 24.850 -8.901 -31.162 1.00 97.50 84 SER A O 1
ATOM 685 N N . GLU A 1 85 ? 23.189 -7.498 -30.594 1.00 97.88 85 GLU A N 1
ATOM 686 C CA . GLU A 1 85 ? 23.181 -6.821 -31.895 1.00 97.88 85 GLU A CA 1
ATOM 687 C C . GLU A 1 85 ? 24.504 -6.087 -32.160 1.00 97.88 85 GLU A C 1
ATOM 689 O O . GLU A 1 85 ? 25.051 -6.190 -33.257 1.00 97.88 85 GLU A O 1
ATOM 694 N N . ILE A 1 86 ? 25.094 -5.431 -31.151 1.00 98.38 86 ILE A N 1
ATOM 695 C CA . ILE A 1 86 ? 26.425 -4.813 -31.274 1.00 98.38 86 ILE A CA 1
ATOM 696 C C . ILE A 1 86 ? 27.480 -5.853 -31.667 1.00 98.38 86 ILE A C 1
ATOM 698 O O . ILE A 1 86 ? 28.283 -5.600 -32.568 1.00 98.38 86 ILE A O 1
ATOM 702 N N . GLN A 1 87 ? 27.483 -7.031 -31.037 1.00 98.19 87 GLN A N 1
ATOM 703 C CA . GLN A 1 87 ? 28.433 -8.100 -31.368 1.00 98.19 87 GLN A CA 1
ATOM 704 C C . GLN A 1 87 ? 28.255 -8.590 -32.809 1.00 98.19 87 GLN A C 1
ATOM 706 O O . GLN A 1 87 ? 29.234 -8.748 -33.542 1.00 98.19 87 GLN A O 1
ATOM 711 N N . LYS A 1 88 ? 27.006 -8.777 -33.244 1.00 98.31 88 LYS A N 1
ATOM 712 C CA . LYS A 1 88 ? 26.673 -9.191 -34.611 1.00 98.31 88 LYS A CA 1
ATOM 713 C C . LYS A 1 88 ? 27.117 -8.156 -35.646 1.00 98.31 88 LYS A C 1
ATOM 715 O O . LYS A 1 88 ? 27.767 -8.524 -36.626 1.00 98.31 88 LYS A O 1
ATOM 720 N N . LEU A 1 89 ? 26.802 -6.878 -35.428 1.00 98.50 89 LEU A N 1
ATOM 721 C CA . LEU A 1 89 ? 27.201 -5.781 -36.313 1.00 98.50 89 LEU A CA 1
ATOM 722 C C . LEU A 1 89 ? 28.725 -5.639 -36.375 1.00 98.50 89 LEU A C 1
ATOM 724 O O . LEU A 1 89 ? 29.279 -5.504 -37.463 1.00 98.50 89 LEU A O 1
ATOM 728 N N . THR A 1 90 ? 29.412 -5.776 -35.239 1.00 98.25 90 THR A N 1
ATOM 729 C CA . THR A 1 90 ? 30.883 -5.780 -35.182 1.00 98.25 90 THR A CA 1
ATOM 730 C C . THR A 1 90 ? 31.468 -6.902 -36.045 1.00 98.25 90 THR A C 1
ATOM 732 O O . THR A 1 90 ? 32.365 -6.663 -36.851 1.00 98.25 90 THR A O 1
ATOM 735 N N . GLY A 1 91 ? 30.925 -8.121 -35.953 1.00 98.25 91 GLY A N 1
ATOM 736 C CA . GLY A 1 91 ? 31.382 -9.249 -36.773 1.00 98.25 91 GLY A CA 1
ATOM 737 C C . GLY A 1 91 ? 31.045 -9.122 -38.266 1.00 98.25 91 GLY A C 1
ATOM 738 O O . GLY A 1 91 ? 31.724 -9.711 -39.111 1.00 98.25 91 GLY A O 1
ATOM 739 N N . LEU A 1 92 ? 29.996 -8.380 -38.629 1.00 98.19 92 LEU A N 1
ATOM 740 C CA . LEU A 1 92 ? 29.711 -8.037 -40.027 1.00 98.19 92 LEU A CA 1
ATOM 741 C C . LEU A 1 92 ? 30.701 -6.996 -40.556 1.00 98.19 92 LEU A C 1
ATOM 743 O O . LEU A 1 92 ? 31.239 -7.183 -41.646 1.00 98.19 92 LEU A O 1
ATOM 747 N N . LEU A 1 93 ? 30.987 -5.959 -39.766 1.00 98.44 93 LEU A N 1
ATOM 748 C CA . LEU A 1 93 ? 31.937 -4.909 -40.121 1.00 98.44 93 LEU A CA 1
ATOM 749 C C . LEU A 1 93 ? 33.341 -5.479 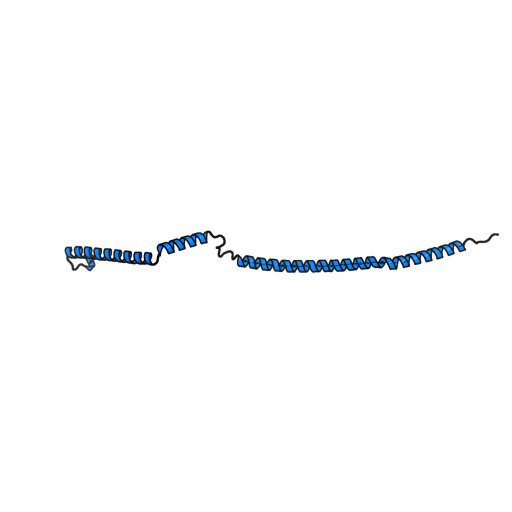-40.362 1.00 98.44 93 LEU A C 1
ATOM 751 O O . LEU A 1 93 ? 33.910 -5.253 -41.424 1.00 98.44 93 LEU A O 1
ATOM 755 N N . GLN A 1 94 ? 33.846 -6.313 -39.450 1.00 98.12 94 GLN A N 1
ATOM 756 C CA . GLN A 1 94 ? 35.161 -6.955 -39.595 1.00 98.12 94 GLN A CA 1
ATOM 757 C C . GLN A 1 94 ? 35.279 -7.785 -40.882 1.00 98.12 94 GLN A C 1
ATOM 759 O O . GLN A 1 94 ? 36.313 -7.770 -41.552 1.00 98.12 94 GLN A O 1
ATOM 764 N N . ARG A 1 95 ? 34.214 -8.508 -41.255 1.00 97.94 95 ARG A N 1
ATOM 765 C CA . ARG A 1 95 ? 34.184 -9.287 -42.502 1.00 97.94 95 ARG A CA 1
ATOM 766 C C . ARG A 1 95 ? 34.200 -8.388 -43.733 1.00 97.94 95 ARG A C 1
ATOM 768 O O . ARG A 1 95 ? 34.922 -8.691 -44.680 1.00 97.94 95 ARG A O 1
ATOM 775 N N . ALA A 1 96 ? 33.436 -7.299 -43.715 1.00 97.88 96 ALA A N 1
ATOM 776 C CA . ALA A 1 96 ? 33.431 -6.326 -44.801 1.00 97.88 96 ALA A CA 1
ATOM 777 C C . ALA A 1 96 ? 34.807 -5.655 -44.956 1.00 97.88 96 ALA A C 1
ATOM 779 O O . ALA A 1 96 ? 35.316 -5.558 -46.069 1.00 97.88 96 ALA A O 1
ATOM 780 N N . GLU A 1 97 ? 35.449 -5.268 -43.852 1.00 97.94 97 GLU A N 1
ATOM 781 C CA . GLU A 1 97 ? 36.796 -4.685 -43.849 1.00 97.94 97 GLU A CA 1
ATOM 782 C C . GLU A 1 97 ? 37.856 -5.653 -44.389 1.00 97.94 97 GLU A C 1
ATOM 784 O O . GLU A 1 97 ? 38.738 -5.250 -45.145 1.00 97.94 97 GLU A O 1
ATOM 789 N N . GLU A 1 98 ? 37.780 -6.938 -44.035 1.00 97.69 98 GLU A N 1
ATOM 790 C CA . GLU A 1 98 ? 38.673 -7.968 -44.577 1.00 97.69 98 GLU A CA 1
ATOM 791 C C . GLU A 1 98 ? 38.480 -8.148 -46.088 1.00 97.69 98 GLU A C 1
ATOM 793 O O . GLU A 1 98 ? 39.452 -8.156 -46.843 1.00 97.69 98 GLU A O 1
ATOM 798 N N . GLN A 1 99 ? 37.231 -8.221 -46.553 1.00 97.44 99 GLN A N 1
ATOM 799 C CA . GLN A 1 99 ? 36.934 -8.287 -47.986 1.00 97.44 99 GLN A CA 1
ATOM 800 C C . GLN A 1 99 ? 37.458 -7.056 -48.733 1.00 97.44 99 GLN A C 1
ATOM 802 O O . GLN A 1 99 ? 38.028 -7.194 -49.818 1.00 97.44 99 GLN A O 1
ATOM 807 N N . ASN A 1 100 ? 37.324 -5.866 -48.142 1.00 97.62 100 ASN A N 1
ATOM 808 C CA . ASN A 1 100 ? 37.833 -4.633 -48.733 1.00 97.62 100 ASN A CA 1
ATOM 809 C C . ASN A 1 100 ? 39.363 -4.656 -48.844 1.00 97.62 100 ASN A C 1
ATOM 811 O O . ASN A 1 100 ? 39.899 -4.404 -49.921 1.00 97.62 100 ASN A O 1
ATOM 815 N N . ARG A 1 101 ? 40.069 -5.067 -47.780 1.00 97.44 101 ARG A N 1
ATOM 816 C CA . ARG A 1 101 ? 41.535 -5.224 -47.795 1.00 97.44 101 ARG A CA 1
ATOM 817 C C . ARG A 1 101 ? 42.000 -6.211 -48.867 1.00 97.44 101 ARG A C 1
ATOM 819 O O . ARG A 1 101 ? 42.958 -5.937 -49.590 1.00 97.44 101 ARG A O 1
ATOM 826 N N . GLN A 1 102 ? 41.308 -7.340 -49.023 1.00 96.94 102 GLN A N 1
ATOM 827 C CA . GLN A 1 102 ? 41.613 -8.313 -50.078 1.00 96.94 102 GLN A CA 1
ATOM 828 C C . GLN A 1 102 ? 41.396 -7.732 -51.481 1.00 96.94 102 GLN A C 1
ATOM 830 O O . GLN A 1 102 ? 42.205 -7.970 -52.383 1.00 96.94 102 GLN A O 1
ATOM 835 N N . MET A 1 103 ? 40.328 -6.957 -51.675 1.00 96.69 103 MET A N 1
ATOM 836 C CA . MET A 1 103 ? 40.045 -6.286 -52.942 1.00 96.69 103 MET A CA 1
ATOM 837 C C . MET A 1 103 ? 41.115 -5.241 -53.274 1.00 96.69 103 MET A C 1
ATOM 839 O O . MET A 1 103 ? 41.643 -5.234 -54.387 1.00 96.69 103 MET A O 1
ATOM 843 N N . GLU A 1 104 ? 41.497 -4.406 -52.309 1.00 96.44 104 GLU A N 1
ATOM 844 C CA . GLU A 1 104 ? 42.562 -3.412 -52.463 1.00 96.44 104 GLU A CA 1
ATOM 845 C C . GLU A 1 104 ? 43.912 -4.057 -52.797 1.00 96.44 104 GLU A C 1
ATOM 847 O O . GLU A 1 104 ? 44.628 -3.581 -53.686 1.00 96.44 104 GLU A O 1
ATOM 852 N N . ALA A 1 105 ? 44.246 -5.179 -52.150 1.00 94.81 105 ALA A N 1
ATOM 853 C CA . ALA A 1 105 ? 45.448 -5.948 -52.459 1.00 94.81 105 ALA A CA 1
ATOM 854 C C . ALA A 1 105 ? 45.433 -6.459 -53.909 1.00 94.81 105 ALA A C 1
ATOM 856 O O . ALA A 1 105 ? 46.422 -6.302 -54.631 1.00 94.81 105 ALA A O 1
ATOM 857 N N . ARG A 1 106 ? 44.296 -6.998 -54.375 1.00 94.31 106 ARG A N 1
ATOM 858 C CA . ARG A 1 106 ? 44.122 -7.442 -55.770 1.00 94.31 106 ARG A CA 1
ATOM 859 C C . ARG A 1 106 ? 44.260 -6.287 -56.759 1.00 94.31 106 ARG A C 1
ATOM 861 O O . ARG A 1 106 ? 45.006 -6.411 -57.727 1.00 94.31 106 ARG A O 1
ATOM 868 N N . ILE A 1 107 ? 43.609 -5.152 -56.500 1.00 94.12 107 ILE A N 1
ATOM 869 C CA . ILE A 1 107 ? 43.723 -3.945 -57.335 1.00 94.12 107 ILE A CA 1
ATOM 870 C C . ILE A 1 107 ? 45.186 -3.486 -57.412 1.00 94.12 107 ILE A C 1
ATOM 872 O O . ILE A 1 107 ? 45.682 -3.149 -58.486 1.00 94.12 107 ILE A O 1
ATOM 876 N N . SER A 1 108 ? 45.904 -3.512 -56.291 1.00 92.31 108 SER A N 1
ATOM 877 C CA . SER A 1 108 ? 47.311 -3.102 -56.215 1.00 92.31 108 SER A CA 1
ATOM 878 C C . SER A 1 108 ? 48.265 -4.043 -56.961 1.00 92.31 108 SER A C 1
ATOM 880 O O . SER A 1 108 ? 49.292 -3.589 -57.471 1.00 92.31 108 SER A O 1
ATOM 882 N N . LEU A 1 109 ? 47.955 -5.342 -57.032 1.00 89.38 109 LEU A N 1
ATOM 883 C CA . LEU A 1 109 ? 48.688 -6.312 -57.854 1.00 89.38 109 LEU A CA 1
ATOM 884 C C . LEU A 1 109 ? 48.429 -6.074 -59.345 1.00 89.38 109 LEU A C 1
ATOM 886 O O . LEU A 1 109 ? 49.378 -5.909 -60.112 1.00 89.38 109 LEU A O 1
ATOM 890 N N . LEU A 1 110 ? 47.156 -5.955 -59.732 1.00 86.81 110 LEU A N 1
ATOM 891 C CA . LEU A 1 110 ? 46.751 -5.689 -61.115 1.00 86.81 110 LEU A CA 1
ATOM 892 C C . LEU A 1 110 ? 47.293 -4.358 -61.645 1.00 86.81 110 LEU A C 1
ATOM 894 O O . LEU A 1 110 ? 47.564 -4.245 -62.830 1.00 86.81 110 LEU A O 1
ATOM 898 N N . ARG A 1 111 ? 47.492 -3.350 -60.788 1.00 85.06 111 ARG A N 1
ATOM 899 C CA . ARG A 1 111 ? 48.149 -2.089 -61.174 1.00 85.06 111 ARG A CA 1
ATOM 900 C C . ARG A 1 111 ? 49.658 -2.222 -61.401 1.00 85.06 111 ARG A C 1
ATOM 902 O O . ARG A 1 111 ? 50.214 -1.407 -62.130 1.00 85.06 111 ARG A O 1
ATOM 909 N N . ARG A 1 112 ? 50.330 -3.207 -60.793 1.00 77.50 112 ARG A N 1
ATOM 910 C CA . ARG A 1 112 ? 51.785 -3.428 -60.935 1.00 77.50 112 ARG A CA 1
ATOM 911 C C . ARG A 1 112 ? 52.153 -4.321 -62.123 1.00 77.50 112 ARG A C 1
ATOM 913 O O . ARG A 1 112 ? 53.207 -4.130 -62.720 1.00 77.50 112 ARG A O 1
ATOM 920 N N . GLN A 1 113 ? 51.283 -5.256 -62.492 1.00 63.56 113 GLN A N 1
ATOM 921 C CA . GLN A 1 113 ? 51.494 -6.205 -63.593 1.00 63.56 113 GLN A CA 1
ATOM 922 C C . GLN A 1 113 ? 51.691 -5.582 -65.008 1.00 63.56 113 GLN A C 1
ATOM 924 O O . GLN A 1 113 ? 52.517 -6.098 -65.764 1.00 63.56 113 GLN A O 1
ATOM 929 N N . PRO A 1 114 ? 51.066 -4.443 -65.385 1.00 59.38 114 PRO A N 1
ATOM 930 C CA . PRO A 1 114 ? 51.178 -3.871 -66.729 1.00 59.38 114 PRO A CA 1
ATOM 931 C C . PRO A 1 114 ? 52.579 -3.372 -67.099 1.00 59.38 114 PRO A C 1
ATOM 933 O O . PRO A 1 114 ? 52.878 -3.231 -68.281 1.00 59.38 114 PRO A O 1
ATOM 936 N N . GLN A 1 115 ? 53.459 -3.094 -66.131 1.00 55.41 115 GLN A N 1
ATOM 937 C CA . GLN A 1 115 ? 54.770 -2.513 -66.447 1.00 55.41 115 GLN A CA 1
ATOM 938 C C . GLN A 1 115 ? 55.771 -3.524 -67.024 1.00 55.41 115 GLN A C 1
ATOM 940 O O . GLN A 1 115 ? 56.666 -3.125 -67.767 1.00 55.41 115 GLN A O 1
ATOM 945 N N . HIS A 1 116 ? 55.619 -4.823 -66.746 1.00 53.00 116 HIS A N 1
ATOM 946 C CA . HIS A 1 116 ? 56.571 -5.839 -67.211 1.00 53.00 116 HIS A CA 1
ATOM 947 C C . HIS A 1 116 ? 56.119 -6.539 -68.506 1.00 53.00 116 HIS A C 1
ATOM 949 O O . HIS A 1 116 ? 56.946 -6.863 -69.359 1.00 53.00 116 HIS A O 1
ATOM 955 N N . GLU A 1 117 ? 54.810 -6.735 -68.693 1.00 55.91 117 GLU A N 1
ATOM 956 C CA . GLU A 1 117 ? 54.260 -7.440 -69.864 1.00 55.91 117 GLU A CA 1
ATOM 957 C C . GLU A 1 117 ? 54.158 -6.546 -71.116 1.00 55.91 117 GLU A C 1
ATOM 959 O O . GLU A 1 117 ? 54.381 -7.018 -72.235 1.00 55.91 117 GLU A O 1
ATOM 964 N N . VAL A 1 118 ? 53.918 -5.238 -70.953 1.00 59.16 118 VAL A N 1
ATOM 965 C CA . VAL A 1 118 ? 53.835 -4.281 -72.078 1.00 59.16 118 VAL A CA 1
ATOM 966 C C . VAL A 1 118 ? 55.210 -4.022 -72.710 1.00 59.16 118 VAL A C 1
ATOM 968 O O . VAL A 1 118 ? 55.323 -3.894 -73.926 1.00 59.16 118 VAL A O 1
ATOM 971 N N . SER A 1 119 ? 56.282 -4.021 -71.912 1.00 59.41 119 SER A N 1
ATOM 972 C CA . SER A 1 119 ? 57.658 -3.862 -72.413 1.00 59.41 119 SER A CA 1
ATOM 973 C C . SER A 1 119 ? 58.126 -5.082 -73.223 1.00 59.41 119 SER A C 1
ATOM 975 O O . SER A 1 119 ? 58.707 -4.943 -74.303 1.00 59.41 119 SER A O 1
ATOM 977 N N . GLY A 1 120 ? 57.810 -6.295 -72.752 1.00 61.19 120 GLY A N 1
ATOM 978 C CA . GLY A 1 120 ? 58.155 -7.537 -73.452 1.00 61.19 120 GLY A CA 1
ATOM 979 C C . GLY A 1 120 ? 57.419 -7.705 -74.784 1.00 61.19 120 GLY A C 1
ATOM 980 O O . GLY A 1 120 ? 58.022 -8.104 -75.781 1.00 61.19 120 GLY A O 1
ATOM 981 N N . THR A 1 121 ? 56.133 -7.349 -74.824 1.00 65.38 121 THR A N 1
ATOM 982 C CA . THR A 1 121 ? 55.311 -7.415 -76.043 1.00 65.38 121 THR A CA 1
ATOM 983 C C . THR A 1 121 ? 55.683 -6.332 -77.056 1.00 65.38 121 THR A C 1
ATOM 985 O O . THR A 1 121 ? 55.798 -6.638 -78.241 1.00 65.38 121 THR A O 1
ATOM 988 N N . ALA A 1 122 ? 55.980 -5.106 -76.613 1.00 68.38 122 ALA A N 1
ATOM 989 C CA . ALA A 1 122 ? 56.467 -4.043 -77.493 1.00 68.38 122 ALA A CA 1
ATOM 990 C C . ALA A 1 122 ? 57.808 -4.404 -78.164 1.00 68.38 122 ALA A C 1
ATOM 992 O O . ALA A 1 122 ? 57.959 -4.228 -79.371 1.00 68.38 122 ALA A O 1
ATOM 993 N N . ASN A 1 123 ? 58.752 -4.985 -77.414 1.00 71.44 123 ASN A N 1
ATOM 994 C CA . ASN A 1 123 ? 60.041 -5.443 -77.948 1.00 71.44 123 ASN A CA 1
ATOM 995 C C . ASN A 1 123 ? 59.879 -6.612 -78.944 1.00 71.44 123 ASN A C 1
ATOM 997 O O . ASN A 1 123 ? 60.538 -6.657 -79.982 1.00 71.44 123 ASN A O 1
ATOM 1001 N N . ALA A 1 124 ? 58.964 -7.549 -78.674 1.00 73.75 124 ALA A N 1
ATOM 1002 C CA . ALA A 1 124 ? 58.656 -8.634 -79.607 1.00 73.75 124 ALA A CA 1
ATOM 1003 C C . ALA A 1 124 ? 58.037 -8.122 -80.923 1.00 73.75 124 ALA A C 1
ATOM 1005 O O . ALA A 1 124 ? 58.389 -8.616 -81.995 1.00 73.75 124 ALA A O 1
ATOM 1006 N N . ILE A 1 125 ? 57.166 -7.109 -80.852 1.00 77.44 125 ILE A N 1
ATOM 1007 C CA . ILE A 1 125 ? 56.559 -6.463 -82.026 1.00 77.44 125 ILE A CA 1
ATOM 1008 C C . ILE A 1 125 ? 57.611 -5.702 -82.842 1.00 77.44 125 ILE A C 1
ATOM 1010 O O . ILE A 1 125 ? 57.637 -5.835 -84.063 1.00 77.44 125 ILE A O 1
ATOM 1014 N N . GLU A 1 126 ? 58.507 -4.959 -82.187 1.00 76.44 126 GLU A N 1
ATOM 1015 C CA . GLU A 1 126 ? 59.652 -4.298 -82.833 1.00 76.44 126 GLU A CA 1
ATOM 1016 C C . GLU A 1 126 ? 60.536 -5.308 -83.578 1.00 76.44 126 GLU A C 1
ATOM 1018 O O . GLU A 1 126 ? 60.804 -5.138 -84.765 1.00 76.44 126 GLU A O 1
ATOM 1023 N N . LYS A 1 127 ? 60.915 -6.420 -82.932 1.00 79.56 127 LYS A N 1
ATOM 1024 C CA . LYS A 1 127 ? 61.701 -7.484 -83.581 1.00 79.56 127 LYS A CA 1
ATOM 1025 C C . LYS A 1 127 ? 60.991 -8.098 -84.788 1.00 79.56 127 LYS A C 1
ATOM 1027 O O . LYS A 1 127 ? 61.638 -8.334 -85.808 1.00 79.56 127 LYS A O 1
ATOM 1032 N N . LEU A 1 128 ? 59.683 -8.346 -84.693 1.00 77.94 128 LEU A N 1
ATOM 1033 C CA . LEU A 1 128 ? 58.881 -8.843 -85.815 1.00 77.94 128 LEU A CA 1
ATOM 1034 C C . LEU A 1 128 ? 58.847 -7.840 -86.969 1.00 77.94 128 LEU A C 1
ATOM 1036 O O . LEU A 1 128 ? 59.047 -8.222 -88.118 1.00 77.94 128 LEU A O 1
ATOM 1040 N N . LYS A 1 129 ? 58.641 -6.557 -86.665 1.00 79.75 129 LYS A N 1
ATOM 1041 C CA . LYS A 1 129 ? 58.600 -5.485 -87.660 1.00 79.75 129 LYS A CA 1
ATOM 1042 C C . LYS A 1 129 ? 59.934 -5.356 -88.398 1.00 79.75 129 LYS A C 1
ATOM 1044 O O . LYS A 1 129 ? 59.939 -5.286 -89.624 1.00 79.75 129 LYS A O 1
ATOM 1049 N N . THR A 1 130 ? 61.053 -5.414 -87.677 1.00 79.38 130 THR A N 1
ATOM 1050 C CA . THR A 1 130 ? 62.398 -5.397 -88.272 1.00 79.38 130 THR A CA 1
ATOM 1051 C C . THR A 1 130 ? 62.655 -6.641 -89.124 1.00 79.38 130 THR A C 1
ATOM 1053 O O . THR A 1 130 ? 63.141 -6.519 -90.245 1.00 79.38 130 THR A O 1
ATOM 1056 N N . GLY A 1 131 ? 62.271 -7.833 -88.653 1.00 72.12 131 GLY A N 1
ATOM 1057 C CA . GLY A 1 131 ? 62.408 -9.074 -89.425 1.00 72.12 131 GLY A CA 1
ATOM 1058 C C . GLY A 1 131 ? 61.589 -9.082 -90.721 1.00 72.12 131 GLY A C 1
ATOM 1059 O O . GLY A 1 131 ? 62.072 -9.550 -91.750 1.00 72.12 131 GLY A O 1
ATOM 1060 N N . ILE A 1 132 ? 60.379 -8.517 -90.691 1.00 73.56 132 ILE A N 1
ATOM 1061 C CA . ILE A 1 132 ? 59.529 -8.354 -91.876 1.00 73.56 132 ILE A CA 1
ATOM 1062 C C . ILE A 1 132 ? 60.148 -7.339 -92.849 1.00 73.56 132 ILE A C 1
ATOM 1064 O O . ILE A 1 132 ? 60.199 -7.611 -94.044 1.00 73.56 132 ILE A O 1
ATOM 1068 N N . SER A 1 133 ? 60.680 -6.213 -92.360 1.00 69.75 133 SER A N 1
ATOM 1069 C CA . SER A 1 133 ? 61.325 -5.195 -93.208 1.00 69.75 133 SER A CA 1
ATOM 1070 C C . SER A 1 133 ? 62.536 -5.752 -93.969 1.00 69.75 133 SER A C 1
ATOM 1072 O O . SER A 1 133 ? 62.658 -5.530 -95.169 1.00 69.75 133 SER A O 1
ATOM 1074 N N . VAL A 1 134 ? 63.372 -6.564 -93.307 1.00 66.31 134 VAL A N 1
ATOM 1075 C CA . VAL A 1 134 ? 64.527 -7.236 -93.937 1.00 66.31 134 VAL A CA 1
ATOM 1076 C C . VAL A 1 134 ? 64.090 -8.225 -95.026 1.00 66.31 134 VAL A C 1
ATOM 1078 O O . VAL A 1 134 ? 64.756 -8.356 -96.051 1.00 66.31 134 VAL A O 1
ATOM 1081 N N . TYR A 1 135 ? 62.953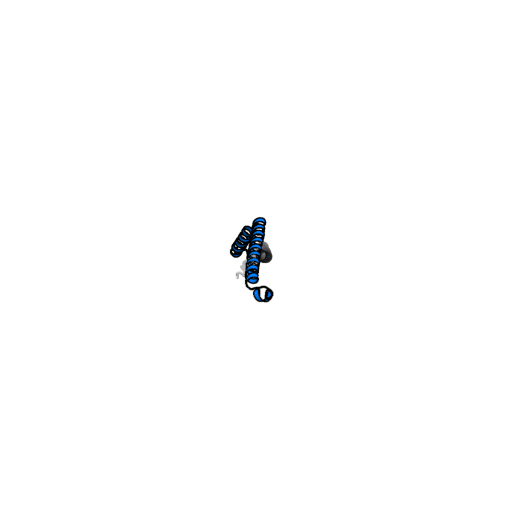 -8.901 -94.843 1.00 59.66 135 TYR A N 1
ATOM 1082 C CA . TYR A 1 135 ? 62.392 -9.807 -95.851 1.00 59.66 135 TYR A CA 1
ATOM 1083 C C . TYR A 1 135 ? 61.885 -9.074 -97.103 1.00 59.66 135 TYR A C 1
ATOM 1085 O O . TYR A 1 135 ? 61.951 -9.626 -98.201 1.00 59.66 135 TYR A O 1
ATOM 1093 N N . PHE A 1 136 ? 61.389 -7.842 -96.956 1.00 59.00 136 PHE A N 1
ATOM 1094 C CA . PHE A 1 136 ? 60.913 -7.033 -98.081 1.00 59.00 136 PHE A CA 1
ATOM 1095 C C . PHE A 1 136 ? 62.044 -6.284 -98.801 1.00 59.00 136 PHE A C 1
ATOM 1097 O O . PHE A 1 136 ? 61.998 -6.178 -100.022 1.00 59.00 136 PHE A O 1
ATOM 1104 N N . GLU A 1 137 ? 63.102 -5.864 -98.101 1.00 56.19 137 GLU A N 1
ATOM 1105 C CA . GLU A 1 137 ? 64.292 -5.249 -98.721 1.00 56.19 137 GLU A CA 1
ATOM 1106 C C . GLU A 1 137 ? 65.149 -6.248 -99.526 1.00 56.19 137 GLU A C 1
ATOM 1108 O O . GLU A 1 137 ? 65.908 -5.852 -100.410 1.00 56.19 137 GLU A O 1
ATOM 1113 N N . GLY A 1 138 ? 65.016 -7.554 -99.265 1.00 52.66 138 GLY A N 1
ATOM 1114 C CA . GLY A 1 138 ? 65.740 -8.609 -99.984 1.00 52.66 138 GLY A CA 1
ATOM 1115 C C . GLY A 1 138 ? 65.170 -8.994 -101.357 1.00 52.66 138 GLY A C 1
ATOM 1116 O O . GLY A 1 138 ? 65.858 -9.680 -102.111 1.00 52.66 138 GLY A O 1
ATOM 1117 N N . ASN A 1 139 ? 63.947 -8.569 -101.703 1.00 47.72 139 ASN A N 1
ATOM 1118 C CA . ASN A 1 139 ? 63.240 -9.033 -102.909 1.00 47.72 139 ASN A CA 1
ATOM 1119 C C . ASN A 1 139 ? 63.259 -8.060 -104.104 1.00 47.72 139 ASN A C 1
ATOM 1121 O O . ASN A 1 139 ? 62.691 -8.382 -105.145 1.00 47.72 139 ASN A O 1
ATOM 1125 N N . ASP A 1 140 ? 63.978 -6.937 -104.025 1.00 49.84 140 ASP A N 1
ATOM 1126 C CA . ASP A 1 140 ? 64.088 -5.964 -105.129 1.00 49.84 140 ASP A CA 1
ATOM 1127 C C . ASP A 1 140 ? 65.227 -6.246 -106.130 1.00 49.84 140 ASP A C 1
ATOM 1129 O O . ASP A 1 140 ? 65.651 -5.362 -106.880 1.00 49.84 140 ASP A O 1
ATOM 1133 N N . LYS A 1 141 ? 65.739 -7.482 -106.206 1.00 53.91 141 LYS A N 1
ATOM 1134 C CA . LYS A 1 141 ? 66.682 -7.875 -107.270 1.00 53.91 141 LYS A CA 1
ATOM 1135 C C . LYS A 1 141 ? 66.361 -9.246 -107.864 1.00 53.91 141 LYS A C 1
ATOM 1137 O O . LYS A 1 141 ? 66.945 -10.255 -107.483 1.00 53.91 141 LYS A O 1
ATOM 1142 N N . LEU A 1 142 ? 65.492 -9.251 -108.874 1.00 41.78 142 LEU A N 1
ATOM 1143 C CA . LEU A 1 142 ? 65.456 -10.267 -109.935 1.00 41.78 142 LEU A CA 1
ATOM 1144 C C . LEU A 1 142 ? 65.869 -9.615 -111.276 1.00 41.78 142 LEU A C 1
ATOM 1146 O O . LEU A 1 142 ? 65.752 -8.398 -111.422 1.00 41.78 142 LEU A O 1
ATOM 1150 N N . PRO A 1 143 ? 66.454 -10.388 -112.209 1.00 37.94 143 PRO A N 1
ATOM 1151 C CA . PRO A 1 143 ? 67.559 -9.960 -113.065 1.00 37.94 143 PRO A CA 1
ATOM 1152 C C . PRO A 1 143 ? 67.094 -9.184 -114.301 1.00 37.94 143 PRO A C 1
ATOM 1154 O O . PRO A 1 143 ? 66.023 -9.449 -114.842 1.00 37.94 143 PRO A O 1
ATOM 1157 N N . GLN A 1 144 ? 67.940 -8.270 -114.787 1.00 41.66 144 GLN A N 1
ATOM 1158 C CA . GLN A 1 144 ? 67.824 -7.740 -116.148 1.00 41.66 144 GLN A CA 1
ATOM 1159 C C . GLN A 1 144 ? 68.371 -8.764 -117.157 1.00 41.66 144 GLN A C 1
ATOM 1161 O O . GLN A 1 144 ? 69.323 -9.480 -116.845 1.00 41.66 144 GLN A O 1
ATOM 1166 N N . ILE A 1 145 ? 67.694 -8.813 -118.310 1.00 40.53 145 ILE A N 1
ATOM 1167 C CA . ILE A 1 145 ? 67.880 -9.683 -119.489 1.00 40.53 145 ILE A CA 1
ATOM 1168 C C . ILE A 1 145 ? 69.346 -9.805 -119.910 1.00 40.53 145 ILE A C 1
ATOM 1170 O O . ILE A 1 145 ? 70.017 -8.751 -119.987 1.00 40.53 145 ILE A O 1
#

Radius of gyration: 58.07 Å; chains: 1; bounding box: 111×26×162 Å

Sequence (145 aa):
DFLDIFSKFSGAEQKLLYRLYTQVIVNLHQTLEDEFDAQCQEFQVGPILDKVEQLVEEQSLDPLFSDKTNVMDIAYDLTIAKKSEIQKLTGLLQRAEEQNRQMEARISLLRRQPQHEVSGTANAIEKLKTGISVYFEGNDKLPQI

Organism: Noccaea caerulescens (NCBI:txid107243)

pLDDT: mean 85.49, std 16.17, range [37.94, 98.5]

Foldseek 3Di:
DQCVVVVVDDPVVSVVVVVVVVVVVVVVVVVVVVVVVVVCVVVVVVVVVVVVVVVVVVLVPDPCNDPPDPVVVVVVVVVVVVVVVVVVVVVVVVVVVVVVVVVVVVVVVVVPVCVPVVVVVVVVVVVVVVVVVVVVVVPPDDDDD

Secondary structure (DSSP, 8-state):
-HHHHTTTS-HHHHHHHHHHHHHHHHHHHHHHHHHHHHHHHHTTHHHHHHHHHHHHHHHHH-TT--TT--HHHHHHHHHHHHHHHHHHHHHHHHHHHHHHHHHHHHHHHHHHTHHHHHHHHHHHHHHHHHHHHHHHHTTS-----

InterPro domains:
  IPR007128 Nuclear MIS12/MIND complex subunit PMF1/Nnf1 [PF03980] (17-111)
  IPR007128 Nuclear MIS12/MIND complex subunit PMF1/Nnf1 [PTHR15459] (1-128)